Protein AF-A0A2E5BV73-F1 (afdb_monomer_lite)

Sequence (146 aa):
MGLNDNKMGGVTPTIRQSVRISDCGLIFLSGNNKSVELKEATATLDELAPTPVLDFTDDQLLPWEEDILKQFVAEQSVHQAVVIGDMLEPRYVLLSLHLLEAGFHVFCIDTELQQESPERFTNLQRLTQAGVTPLTLQQFHVEVLI

Structure (mmCIF, N/CA/C/O backbone):
data_AF-A0A2E5BV73-F1
#
_entry.id   AF-A0A2E5BV73-F1
#
loop_
_atom_site.group_PDB
_atom_site.id
_atom_site.type_symbol
_atom_site.label_atom_id
_atom_site.label_alt_id
_atom_site.label_comp_id
_atom_site.label_asym_id
_atom_site.label_entity_id
_atom_site.label_seq_id
_atom_site.pdbx_PDB_ins_code
_atom_site.Cartn_x
_atom_site.Cartn_y
_atom_site.Cartn_z
_atom_site.occupancy
_atom_site.B_iso_or_equiv
_atom_site.auth_seq_id
_atom_site.auth_comp_id
_atom_site.auth_asym_id
_atom_site.auth_atom_id
_atom_site.pdbx_PDB_model_num
ATOM 1 N N . MET A 1 1 ? -49.505 -7.146 -31.100 1.00 39.75 1 MET A N 1
ATOM 2 C CA . MET A 1 1 ? -48.440 -6.212 -31.528 1.00 39.75 1 MET A CA 1
ATOM 3 C C . MET A 1 1 ? -47.802 -5.668 -30.265 1.00 39.75 1 MET A C 1
ATOM 5 O O . MET A 1 1 ? -48.538 -5.280 -29.369 1.00 39.75 1 MET A O 1
ATOM 9 N N . GLY A 1 2 ? -46.487 -5.850 -30.142 1.00 36.69 2 GLY A N 1
ATOM 10 C CA . GLY A 1 2 ? -45.756 -5.879 -28.874 1.00 36.69 2 GLY A CA 1
ATOM 11 C C . GLY A 1 2 ? -45.659 -4.542 -28.146 1.00 36.69 2 GLY A C 1
ATOM 12 O O . GLY A 1 2 ? -45.525 -3.488 -28.763 1.00 36.69 2 GLY A O 1
ATOM 13 N N . LEU A 1 3 ? -45.712 -4.635 -26.818 1.00 38.94 3 LEU A N 1
ATOM 14 C CA . LEU A 1 3 ? -45.302 -3.594 -25.887 1.00 38.94 3 LEU A CA 1
ATOM 15 C C . LEU A 1 3 ? -43.769 -3.520 -25.925 1.00 38.94 3 LEU A C 1
ATOM 17 O O . LEU A 1 3 ? -43.096 -4.524 -25.704 1.00 38.94 3 LEU A O 1
ATOM 21 N N . ASN A 1 4 ? -43.226 -2.349 -26.252 1.00 40.03 4 ASN A N 1
ATOM 22 C CA . ASN A 1 4 ? -41.798 -2.080 -26.126 1.00 40.03 4 ASN A CA 1
ATOM 23 C C . ASN A 1 4 ? -41.476 -1.844 -24.649 1.00 40.03 4 ASN A C 1
ATOM 25 O O . ASN A 1 4 ? -41.689 -0.749 -24.127 1.00 40.03 4 ASN A O 1
ATOM 29 N N . ASP A 1 5 ? -40.935 -2.872 -24.001 1.00 44.59 5 ASP A N 1
ATOM 30 C CA . ASP A 1 5 ? -40.240 -2.759 -22.724 1.00 44.59 5 ASP A CA 1
ATOM 31 C C . ASP A 1 5 ? -38.942 -1.977 -22.936 1.00 44.59 5 ASP A C 1
ATOM 33 O O . ASP A 1 5 ? -37.889 -2.520 -23.283 1.00 44.59 5 ASP A O 1
ATOM 37 N N . ASN A 1 6 ? -39.026 -0.663 -22.744 1.00 41.88 6 ASN A N 1
ATOM 38 C CA . ASN A 1 6 ? -37.857 0.193 -22.672 1.00 41.88 6 ASN A CA 1
ATOM 39 C C . ASN A 1 6 ? -37.160 -0.106 -21.336 1.00 41.88 6 ASN A C 1
ATOM 41 O O . ASN A 1 6 ? -37.498 0.461 -20.296 1.00 41.88 6 ASN A O 1
ATOM 45 N N . LYS A 1 7 ? -36.230 -1.069 -21.356 1.00 42.28 7 LYS A N 1
ATOM 46 C CA . LYS A 1 7 ? -35.316 -1.358 -20.249 1.00 42.28 7 LYS A CA 1
ATOM 47 C C . LYS A 1 7 ? -34.562 -0.075 -19.914 1.00 42.28 7 LYS A C 1
ATOM 49 O O . LYS A 1 7 ? -33.593 0.276 -20.582 1.00 42.28 7 LYS A O 1
ATOM 54 N N . MET A 1 8 ? -35.001 0.605 -18.858 1.00 39.97 8 MET A N 1
ATOM 55 C CA . MET A 1 8 ? -34.147 1.530 -18.131 1.00 39.97 8 MET A CA 1
ATOM 56 C C . MET A 1 8 ? -32.946 0.721 -17.654 1.00 39.97 8 MET A C 1
ATOM 58 O O . MET A 1 8 ? -33.066 -0.126 -16.768 1.00 39.97 8 MET A O 1
ATOM 62 N N . GLY A 1 9 ? -31.807 0.928 -18.314 1.00 34.41 9 GLY A N 1
ATOM 63 C CA . GLY A 1 9 ? -30.519 0.487 -17.816 1.00 34.41 9 GLY A CA 1
ATOM 64 C C . GLY A 1 9 ? -30.346 1.101 -16.439 1.00 34.41 9 GLY A C 1
ATOM 65 O O . GLY A 1 9 ? -30.112 2.302 -16.320 1.00 34.41 9 GLY A O 1
ATOM 66 N N . GLY A 1 10 ? -30.542 0.282 -15.408 1.00 33.50 10 GLY A N 1
ATOM 67 C CA . GLY A 1 10 ? -30.171 0.619 -14.051 1.00 33.50 10 GLY A CA 1
ATOM 68 C C . GLY A 1 10 ? -28.674 0.862 -14.051 1.00 33.50 10 GLY A C 1
ATOM 69 O O . GLY A 1 10 ? -27.889 -0.081 -14.027 1.00 33.50 10 GLY A O 1
ATOM 70 N N . VAL A 1 11 ? -28.284 2.130 -14.132 1.00 36.66 11 VAL A N 1
ATOM 71 C CA . VAL A 1 11 ? -26.960 2.555 -13.710 1.00 36.66 11 VAL A CA 1
ATOM 72 C C . VAL A 1 11 ? -26.980 2.353 -12.207 1.00 36.66 11 VAL A C 1
ATOM 74 O O . VAL A 1 11 ? -27.511 3.178 -11.467 1.00 36.66 11 VAL A O 1
ATOM 77 N N . THR A 1 12 ? -26.512 1.191 -11.760 1.00 31.12 12 THR A N 1
ATOM 78 C CA . THR A 1 12 ? -26.228 0.960 -10.351 1.00 31.12 12 THR A CA 1
ATOM 79 C C . THR A 1 12 ? -25.284 2.087 -9.943 1.00 31.12 12 THR A C 1
ATOM 81 O O . THR A 1 12 ? -24.219 2.203 -10.556 1.00 31.12 12 THR A O 1
ATOM 84 N N . PRO A 1 13 ? -25.655 2.970 -9.002 1.00 34.88 13 PRO A N 1
ATOM 85 C CA . PRO A 1 13 ? -24.722 3.974 -8.534 1.00 34.88 13 PRO A CA 1
ATOM 86 C C . PRO A 1 13 ? -23.530 3.213 -7.965 1.00 34.88 13 PRO A C 1
ATOM 88 O O . PRO A 1 13 ? -23.670 2.465 -6.997 1.00 34.88 13 PRO A O 1
ATOM 91 N N . THR A 1 14 ? -22.373 3.334 -8.615 1.00 36.00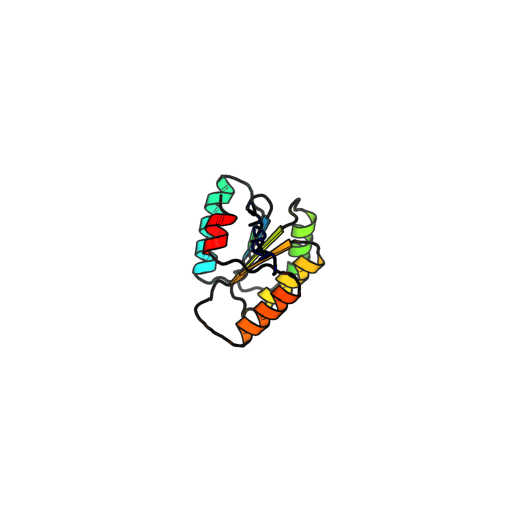 14 THR A N 1
ATOM 92 C CA . THR A 1 14 ? -21.109 2.903 -8.034 1.00 36.00 14 THR A CA 1
ATOM 93 C C . THR A 1 14 ? -20.973 3.716 -6.760 1.00 36.00 14 THR A C 1
ATOM 95 O O . THR A 1 14 ? -20.744 4.924 -6.817 1.00 36.00 14 THR A O 1
ATOM 98 N N . ILE A 1 15 ? -21.241 3.082 -5.621 1.00 37.62 15 ILE A N 1
ATOM 99 C CA . ILE A 1 15 ? -21.037 3.677 -4.308 1.00 37.62 15 ILE A CA 1
ATOM 100 C C . ILE A 1 15 ? -19.539 3.960 -4.247 1.00 37.62 15 ILE A C 1
ATOM 102 O O . ILE A 1 15 ? -18.744 3.051 -4.029 1.00 37.62 15 ILE A O 1
ATOM 106 N N . ARG A 1 16 ? -19.144 5.201 -4.537 1.00 47.00 16 ARG A N 1
ATOM 107 C CA . ARG A 1 16 ? -17.796 5.675 -4.249 1.00 47.00 16 ARG A CA 1
ATOM 108 C C . ARG A 1 16 ? -17.708 5.703 -2.735 1.00 47.00 16 ARG A C 1
ATOM 110 O O . ARG A 1 16 ? -18.330 6.556 -2.104 1.00 47.00 16 ARG A O 1
ATOM 117 N N . GLN A 1 17 ? -17.050 4.708 -2.152 1.00 51.25 17 GLN A N 1
ATOM 118 C CA . GLN A 1 17 ? -16.729 4.750 -0.737 1.00 51.25 17 GLN A CA 1
ATOM 119 C C . GLN A 1 17 ? -15.754 5.910 -0.555 1.00 51.25 17 GLN A C 1
ATOM 121 O O . GLN A 1 17 ? -14.608 5.832 -0.971 1.00 51.25 17 GLN A O 1
ATOM 126 N N . SER A 1 18 ? -16.243 7.021 -0.011 1.00 52.53 18 SER A N 1
ATOM 127 C CA . SER A 1 18 ? -15.389 8.083 0.506 1.00 52.53 18 SER A CA 1
ATOM 128 C C . SER A 1 18 ? -14.630 7.508 1.702 1.00 52.53 18 SER A C 1
ATOM 130 O O . SER A 1 18 ? -15.257 7.184 2.715 1.00 52.53 18 SER A O 1
ATOM 132 N N . VAL A 1 19 ? -13.324 7.319 1.562 1.00 58.62 19 VAL A N 1
ATOM 133 C CA . VAL A 1 19 ? -12.449 6.722 2.576 1.00 58.62 19 VAL A CA 1
ATOM 134 C C . VAL A 1 19 ? -11.842 7.856 3.385 1.00 58.62 19 VAL A C 1
ATOM 136 O O . VAL A 1 19 ? -11.048 8.599 2.848 1.00 58.62 19 VAL A O 1
ATOM 139 N N . ARG A 1 20 ? -12.168 8.037 4.665 1.00 64.81 20 ARG A N 1
ATOM 140 C CA . ARG A 1 20 ? -11.509 9.102 5.443 1.00 64.81 20 ARG A CA 1
ATOM 141 C C . ARG A 1 20 ? -10.094 8.680 5.824 1.00 64.81 20 ARG A C 1
ATOM 143 O O . ARG A 1 20 ? -9.913 7.581 6.347 1.00 64.81 20 ARG A O 1
ATOM 150 N N . ILE A 1 21 ? -9.108 9.561 5.625 1.00 65.12 21 ILE A N 1
ATOM 151 C CA . ILE A 1 21 ? -7.717 9.303 6.035 1.00 65.12 21 ILE A CA 1
ATOM 152 C C . ILE A 1 21 ? -7.595 8.984 7.526 1.00 65.12 21 ILE A C 1
ATOM 154 O O . ILE A 1 21 ? -6.835 8.095 7.889 1.00 65.12 21 ILE A O 1
ATOM 158 N N . SER A 1 22 ? -8.421 9.614 8.368 1.00 64.88 22 SER A N 1
ATOM 159 C CA . SER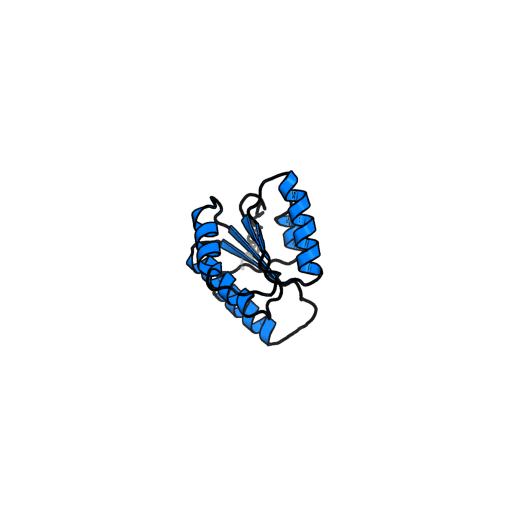 A 1 22 ? -8.458 9.372 9.817 1.00 64.88 22 SER A CA 1
ATOM 160 C C . SER A 1 22 ? -8.806 7.930 10.198 1.00 64.88 22 SER A C 1
ATOM 162 O O . SER A 1 22 ? -8.545 7.513 11.321 1.00 64.88 22 SER A O 1
ATOM 164 N N . ASP A 1 23 ? -9.416 7.178 9.279 1.00 74.12 23 ASP A N 1
ATOM 165 C CA . ASP A 1 23 ? -9.840 5.794 9.492 1.00 74.12 23 ASP A CA 1
ATOM 166 C C . ASP A 1 23 ? -8.852 4.793 8.866 1.00 74.12 23 ASP A C 1
ATOM 168 O O . ASP A 1 23 ? -9.164 3.600 8.773 1.00 74.12 23 ASP A O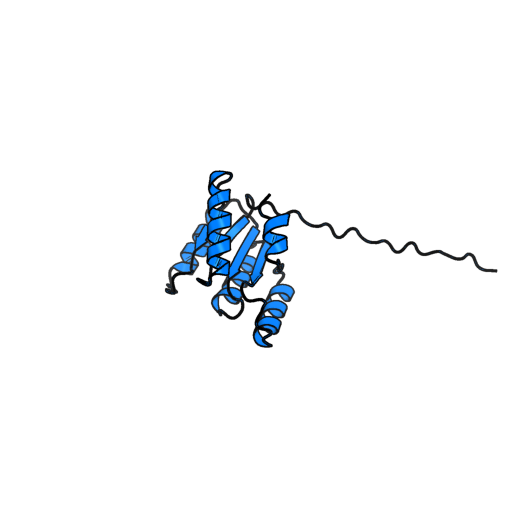 1
ATOM 172 N N . CYS A 1 24 ? -7.689 5.274 8.405 1.00 78.19 24 CYS A N 1
ATOM 173 C CA . CYS A 1 24 ? -6.682 4.504 7.687 1.00 78.19 24 CYS A CA 1
ATOM 174 C C . CYS A 1 24 ? -5.325 4.524 8.395 1.00 78.19 24 CYS A C 1
ATOM 176 O O . CYS A 1 24 ? -4.899 5.542 8.928 1.00 78.19 24 CYS A O 1
ATOM 178 N N . GLY A 1 25 ? -4.601 3.411 8.315 1.00 82.12 25 GLY A N 1
ATOM 179 C CA . GLY A 1 25 ? -3.157 3.388 8.518 1.00 82.12 25 GLY A CA 1
ATOM 180 C C . GLY A 1 25 ? -2.412 3.622 7.208 1.00 82.12 25 GLY A C 1
ATOM 181 O O . GLY A 1 25 ? -2.743 2.996 6.203 1.00 82.12 25 GLY A O 1
ATOM 182 N N . LEU A 1 26 ? -1.414 4.503 7.200 1.00 84.00 26 LEU A N 1
ATOM 183 C CA . LEU A 1 26 ? -0.587 4.766 6.020 1.00 84.00 26 LEU A CA 1
ATOM 184 C C . LEU A 1 26 ? 0.734 4.016 6.122 1.00 84.00 26 LEU A C 1
ATOM 186 O O . LEU A 1 26 ? 1.372 4.030 7.171 1.00 84.00 26 LEU A O 1
ATOM 190 N N . ILE A 1 27 ? 1.150 3.372 5.036 1.00 85.50 27 ILE A N 1
ATOM 191 C CA . ILE A 1 27 ? 2.386 2.594 4.996 1.00 85.50 27 ILE A CA 1
ATOM 192 C C . ILE A 1 27 ? 3.179 2.988 3.757 1.00 85.50 27 ILE A C 1
ATOM 194 O O . ILE A 1 27 ? 2.745 2.739 2.632 1.00 85.50 27 ILE A O 1
ATOM 198 N N . PHE A 1 28 ? 4.348 3.586 3.965 1.00 85.25 28 PHE A N 1
ATOM 199 C CA . PHE A 1 28 ? 5.254 4.019 2.906 1.00 85.25 28 PHE A CA 1
ATOM 200 C C . PHE A 1 28 ? 6.381 3.002 2.734 1.00 85.25 28 PHE A C 1
ATOM 202 O O . PHE A 1 28 ? 7.037 2.637 3.703 1.00 85.25 28 PHE A O 1
ATOM 209 N N . LEU A 1 29 ? 6.591 2.520 1.508 1.00 79.50 29 LEU A N 1
ATOM 210 C CA . LEU A 1 29 ? 7.580 1.474 1.206 1.00 79.50 29 LEU A CA 1
ATOM 211 C C . LEU A 1 29 ? 8.730 1.946 0.318 1.00 79.50 29 LEU A C 1
ATOM 213 O O . LEU A 1 29 ? 9.819 1.389 0.389 1.00 79.50 29 LEU A O 1
ATOM 217 N N . SER A 1 30 ? 8.498 2.962 -0.511 1.00 72.50 30 SER A N 1
ATOM 218 C CA . SER A 1 30 ? 9.481 3.417 -1.495 1.00 72.50 30 SER A CA 1
ATOM 219 C C . SER A 1 30 ? 9.945 4.826 -1.183 1.00 72.50 30 SER A C 1
ATOM 221 O O . SER A 1 30 ? 9.101 5.701 -1.041 1.00 72.50 30 SER A O 1
ATOM 223 N N . GLY A 1 31 ? 11.254 5.076 -1.151 1.00 62.44 31 GLY A N 1
ATOM 224 C CA . GLY A 1 31 ? 11.838 6.417 -0.994 1.00 62.44 31 GLY A CA 1
ATOM 225 C C . GLY A 1 31 ? 11.831 7.277 -2.262 1.00 62.44 31 GLY A C 1
ATOM 226 O O . GLY A 1 31 ? 12.551 8.271 -2.330 1.00 62.44 31 GLY A O 1
ATOM 227 N N . ASN A 1 32 ? 11.076 6.897 -3.298 1.00 69.88 32 ASN A N 1
ATOM 228 C CA . ASN A 1 32 ? 11.013 7.688 -4.524 1.00 69.88 32 ASN A CA 1
ATOM 229 C C . ASN A 1 32 ? 10.338 9.052 -4.293 1.00 69.88 32 ASN A C 1
ATOM 231 O O . ASN A 1 32 ? 9.561 9.239 -3.354 1.00 69.88 32 ASN A O 1
ATOM 235 N N . ASN A 1 33 ? 10.627 10.017 -5.173 1.00 67.94 33 ASN A N 1
ATOM 236 C CA . ASN A 1 33 ? 10.189 11.408 -5.000 1.00 67.94 33 ASN A CA 1
ATOM 237 C C . ASN A 1 33 ? 8.675 11.539 -4.772 1.00 67.94 33 ASN A C 1
ATOM 239 O O . ASN A 1 33 ? 8.249 12.367 -3.979 1.00 67.94 33 ASN A O 1
ATOM 243 N N . LYS A 1 34 ? 7.859 10.701 -5.418 1.00 69.62 34 LYS A N 1
ATOM 244 C CA . LYS A 1 34 ? 6.397 10.750 -5.281 1.00 69.62 34 LYS A CA 1
ATOM 245 C C . LYS A 1 34 ? 5.913 10.209 -3.941 1.00 69.62 34 LYS A C 1
ATOM 247 O O . LYS A 1 34 ? 4.973 10.754 -3.376 1.00 69.62 34 LYS A O 1
ATOM 252 N N . SER A 1 35 ? 6.536 9.157 -3.419 1.00 70.56 35 SER A N 1
ATOM 253 C CA . SER A 1 35 ? 6.254 8.700 -2.058 1.00 70.56 35 SER A CA 1
ATOM 254 C C . SER A 1 35 ? 6.640 9.755 -1.023 1.00 70.56 35 SER A C 1
ATOM 256 O O . SER A 1 35 ? 5.905 9.940 -0.059 1.00 70.56 35 SER A O 1
ATOM 258 N N . VAL A 1 36 ? 7.747 10.478 -1.237 1.00 70.81 36 VAL A N 1
ATOM 259 C CA . VAL A 1 36 ? 8.165 11.595 -0.372 1.00 70.81 36 VAL A CA 1
ATOM 260 C C . VAL A 1 36 ? 7.161 12.749 -0.440 1.00 70.81 36 VAL A C 1
ATOM 262 O O . VAL A 1 36 ? 6.719 13.220 0.603 1.00 70.81 36 VAL A O 1
ATOM 265 N N . GLU A 1 37 ? 6.726 13.147 -1.638 1.00 70.81 37 GLU A N 1
ATOM 266 C CA . GLU A 1 37 ? 5.683 14.170 -1.823 1.00 70.81 37 GLU A CA 1
ATOM 267 C C . GLU A 1 37 ? 4.381 13.797 -1.095 1.00 70.81 37 GLU A C 1
ATOM 269 O O . GLU A 1 37 ? 3.783 14.625 -0.406 1.00 70.81 37 GLU A O 1
ATOM 274 N N . LEU A 1 38 ? 3.949 12.537 -1.200 1.00 71.31 38 LEU A N 1
ATOM 275 C CA . LEU A 1 38 ? 2.770 12.041 -0.487 1.00 71.31 38 LEU A CA 1
ATOM 276 C C . LEU A 1 38 ? 2.978 12.034 1.021 1.00 71.31 38 LEU A C 1
ATOM 278 O O . LEU A 1 38 ? 2.072 12.415 1.756 1.00 71.31 38 LEU A O 1
ATOM 282 N N . LYS A 1 39 ? 4.162 11.630 1.482 1.00 72.25 39 LYS A N 1
ATOM 283 C CA . LYS A 1 39 ? 4.509 11.627 2.900 1.00 72.25 39 LYS A CA 1
ATOM 284 C C . LYS A 1 39 ? 4.423 13.039 3.479 1.00 72.25 39 LYS A C 1
ATOM 286 O O . LYS A 1 39 ? 3.776 13.230 4.507 1.00 72.25 39 LYS A O 1
ATOM 291 N N . GLU A 1 40 ? 4.979 14.039 2.798 1.00 72.50 40 GLU A N 1
ATOM 292 C CA . GLU A 1 40 ? 4.884 15.451 3.197 1.00 72.50 40 GLU A CA 1
ATOM 293 C C . GLU A 1 40 ? 3.434 15.965 3.192 1.00 72.50 40 GLU A C 1
ATOM 295 O O . GLU A 1 40 ? 2.997 16.622 4.145 1.00 72.50 40 GLU A O 1
ATOM 300 N N . ALA A 1 41 ? 2.651 15.618 2.165 1.00 67.88 41 ALA A N 1
ATOM 301 C CA . ALA A 1 41 ? 1.231 15.961 2.101 1.00 67.88 41 ALA A CA 1
ATOM 302 C C . ALA A 1 41 ? 0.436 15.338 3.262 1.00 67.88 41 ALA A C 1
ATOM 304 O O . ALA A 1 41 ? -0.415 16.000 3.856 1.00 67.88 41 ALA A O 1
ATOM 305 N N . THR A 1 42 ? 0.745 14.093 3.633 1.00 69.06 42 THR A N 1
ATOM 306 C CA . THR A 1 42 ? 0.099 13.402 4.758 1.00 69.06 42 THR A CA 1
ATOM 307 C C . 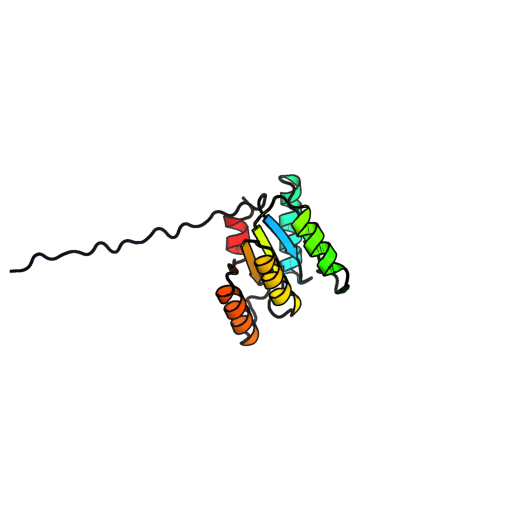THR A 1 42 ? 0.547 13.936 6.115 1.00 69.06 42 THR A C 1
ATOM 309 O O . THR A 1 42 ? -0.292 14.096 6.993 1.00 69.06 42 THR A O 1
ATOM 312 N N . ALA A 1 43 ? 1.818 14.317 6.280 1.00 64.50 43 ALA A N 1
ATOM 313 C CA . ALA A 1 43 ? 2.319 14.938 7.509 1.00 64.50 43 ALA A CA 1
ATOM 314 C C . ALA A 1 43 ? 1.644 16.291 7.787 1.00 64.50 43 ALA A C 1
ATOM 316 O O . ALA A 1 43 ? 1.335 16.614 8.928 1.00 64.50 43 ALA A O 1
ATOM 317 N N . THR A 1 44 ? 1.342 17.054 6.733 1.00 60.91 44 THR A N 1
ATOM 318 C CA . THR A 1 44 ? 0.593 18.318 6.849 1.00 60.91 44 THR A CA 1
ATOM 319 C C . THR A 1 44 ? -0.852 18.092 7.325 1.00 60.91 44 THR A C 1
ATOM 321 O O . THR A 1 44 ? -1.444 18.960 7.961 1.00 60.91 44 THR A O 1
ATOM 324 N N . LEU A 1 45 ? -1.435 16.927 7.030 1.00 57.94 45 LEU A N 1
ATOM 325 C CA . LEU A 1 45 ? -2.787 16.548 7.456 1.00 57.94 45 LEU A CA 1
ATOM 326 C C . LEU A 1 45 ? -2.811 15.876 8.832 1.00 57.94 45 LEU A C 1
ATOM 328 O O . LEU A 1 45 ? -3.816 15.982 9.532 1.00 57.94 45 LEU A O 1
ATOM 332 N N . ASP A 1 46 ? -1.705 15.261 9.250 1.00 59.81 46 ASP A N 1
ATOM 333 C CA . ASP A 1 46 ? -1.520 14.703 10.595 1.00 59.81 46 ASP A CA 1
ATOM 334 C C . ASP A 1 46 ? -1.620 15.787 11.688 1.00 59.81 46 ASP A C 1
ATOM 336 O O . ASP A 1 46 ? -2.157 15.546 12.769 1.00 59.81 46 ASP A O 1
ATOM 340 N N . GLU A 1 47 ? -1.239 17.034 11.370 1.00 57.72 47 GLU A N 1
ATOM 341 C CA . GLU A 1 47 ? -1.477 18.205 12.234 1.00 57.72 47 GLU A CA 1
ATOM 342 C C . GLU A 1 47 ? -2.976 18.482 12.486 1.00 57.72 47 GLU A C 1
ATOM 344 O O . GLU A 1 47 ? -3.330 19.151 13.461 1.00 57.72 47 GLU A O 1
ATOM 349 N N . LEU A 1 48 ? -3.866 17.971 11.625 1.00 53.41 48 LEU A N 1
ATOM 350 C CA . LEU A 1 48 ? -5.319 18.158 11.694 1.00 53.41 48 LEU A CA 1
ATOM 351 C C . LEU A 1 48 ? -6.060 16.914 12.209 1.00 53.41 48 LEU A C 1
ATOM 353 O O . LEU A 1 48 ? -7.100 17.061 12.856 1.00 53.41 48 LEU A O 1
ATOM 357 N N . ALA A 1 49 ? -5.541 15.709 11.956 1.00 55.78 49 ALA A N 1
ATOM 358 C CA . ALA A 1 49 ? -6.067 14.454 12.486 1.00 55.78 49 ALA A CA 1
ATOM 359 C C . ALA A 1 49 ? -4.957 13.387 12.580 1.00 55.78 49 ALA A C 1
ATOM 361 O O . ALA A 1 49 ? -4.396 13.035 11.541 1.00 55.78 49 ALA A O 1
ATOM 362 N N . PRO A 1 50 ? -4.687 12.820 13.776 1.00 64.19 50 PRO A N 1
ATOM 363 C CA . PRO A 1 50 ? -3.615 11.850 13.954 1.00 64.19 50 PRO A CA 1
ATOM 364 C C . PRO A 1 50 ? -3.894 10.599 13.120 1.00 64.19 50 PRO A C 1
ATOM 366 O O . PRO A 1 50 ? -4.836 9.853 13.399 1.00 64.19 50 PRO A O 1
ATOM 369 N N . THR A 1 51 ? -3.080 10.389 12.093 1.00 70.56 51 THR A N 1
ATOM 370 C CA . THR A 1 51 ? -3.154 9.246 11.190 1.00 70.56 51 THR A CA 1
ATOM 371 C C . THR A 1 51 ? -1.935 8.372 11.450 1.00 70.56 51 THR A C 1
ATOM 373 O O . THR A 1 51 ? -0.805 8.845 11.354 1.00 70.56 51 THR A O 1
ATOM 376 N N . PRO A 1 52 ? -2.107 7.091 11.794 1.00 75.56 52 PRO A N 1
ATOM 377 C CA . PRO A 1 52 ? -0.972 6.238 12.098 1.00 75.56 52 PRO A CA 1
ATOM 378 C C . PRO A 1 52 ? -0.170 5.956 10.817 1.00 75.56 52 PRO A C 1
ATOM 380 O O . PRO A 1 52 ? -0.685 5.371 9.862 1.00 75.56 52 PRO A O 1
ATOM 383 N N . VAL A 1 53 ? 1.097 6.384 10.804 1.00 78.81 53 VAL A N 1
ATOM 384 C CA . VAL A 1 53 ? 2.022 6.231 9.671 1.00 78.81 53 VAL A CA 1
ATOM 385 C C . VAL A 1 53 ? 3.135 5.243 10.019 1.00 78.81 53 VAL A C 1
ATOM 387 O O . VAL A 1 53 ? 3.818 5.399 11.030 1.00 78.81 53 VAL A O 1
ATOM 390 N N . LEU A 1 54 ? 3.348 4.256 9.151 1.00 79.44 54 LEU A N 1
ATOM 391 C CA . LEU A 1 54 ? 4.556 3.439 9.104 1.00 79.44 54 LEU A CA 1
ATOM 392 C C . LEU A 1 54 ? 5.381 3.812 7.885 1.00 79.44 54 LEU A C 1
ATOM 394 O O . LEU A 1 54 ? 4.856 3.963 6.781 1.00 79.44 54 LEU A O 1
ATOM 398 N N . ASP A 1 55 ? 6.685 3.909 8.085 1.00 78.88 55 ASP A N 1
ATOM 399 C CA . ASP A 1 55 ? 7.608 4.285 7.035 1.00 78.88 55 ASP A CA 1
ATOM 400 C C . ASP A 1 55 ? 8.789 3.316 6.958 1.00 78.88 55 ASP A C 1
ATOM 402 O O . ASP A 1 55 ? 9.550 3.165 7.913 1.00 78.88 55 ASP A O 1
ATOM 406 N N . PHE A 1 56 ? 8.911 2.673 5.799 1.00 77.12 56 PHE A N 1
ATOM 407 C CA . PHE A 1 56 ? 9.956 1.730 5.420 1.00 77.12 56 PHE A CA 1
ATOM 408 C C . PHE A 1 56 ? 10.771 2.230 4.211 1.00 77.12 56 PHE A C 1
ATOM 410 O O . PHE A 1 56 ? 11.393 1.426 3.511 1.00 77.12 56 PHE A O 1
ATOM 417 N N . THR A 1 57 ? 10.757 3.542 3.925 1.00 72.62 57 THR A N 1
ATOM 418 C CA . THR A 1 57 ? 11.503 4.124 2.796 1.00 72.62 57 THR A CA 1
ATOM 419 C C . THR A 1 57 ? 13.019 4.022 2.944 1.00 72.62 57 THR A C 1
ATOM 421 O O . THR A 1 57 ? 13.724 4.101 1.941 1.00 72.62 57 THR A O 1
ATOM 424 N N . ASP A 1 58 ? 13.528 3.852 4.166 1.00 65.88 58 ASP A N 1
ATOM 425 C CA . ASP A 1 58 ? 14.941 3.565 4.404 1.00 65.88 58 ASP A CA 1
ATOM 426 C C . ASP A 1 58 ? 15.197 2.071 4.120 1.00 65.88 58 ASP A C 1
ATOM 428 O O . ASP A 1 58 ? 14.559 1.208 4.714 1.00 65.88 58 ASP A O 1
ATOM 432 N N . ASP A 1 59 ? 16.123 1.761 3.205 1.00 55.22 59 ASP A N 1
ATOM 433 C CA . ASP A 1 59 ? 16.409 0.445 2.585 1.00 55.22 59 ASP A CA 1
ATOM 434 C C . ASP A 1 59 ? 16.739 -0.749 3.528 1.00 55.22 59 ASP A C 1
ATOM 436 O O . ASP A 1 59 ? 17.247 -1.784 3.085 1.00 55.22 59 ASP A O 1
ATOM 440 N N . GLN A 1 60 ? 16.490 -0.663 4.834 1.00 52.94 60 GLN A N 1
ATOM 441 C CA . GLN A 1 60 ? 16.760 -1.736 5.788 1.00 52.94 60 GLN A CA 1
ATOM 442 C C . GLN A 1 60 ? 15.501 -2.537 6.111 1.00 52.94 60 GLN A C 1
ATOM 444 O O . GLN A 1 60 ? 14.836 -2.287 7.108 1.00 52.94 60 GLN A O 1
ATOM 449 N N . LEU A 1 61 ? 15.260 -3.578 5.307 1.00 49.97 61 LEU A N 1
ATOM 450 C CA . LEU A 1 61 ? 14.439 -4.714 5.724 1.00 49.97 61 LEU A CA 1
ATOM 451 C C . LEU A 1 61 ? 15.033 -5.304 6.995 1.00 49.97 61 LEU A C 1
ATOM 453 O O . LEU A 1 61 ? 16.161 -5.815 6.980 1.00 49.97 61 LEU A O 1
ATOM 457 N N . LEU A 1 62 ? 14.275 -5.281 8.079 1.00 53.94 62 LEU A N 1
ATOM 458 C CA . LEU A 1 62 ? 14.703 -5.904 9.313 1.00 53.94 62 LEU A CA 1
ATOM 459 C C . LEU A 1 62 ? 13.681 -6.948 9.780 1.00 53.94 62 LEU A C 1
ATOM 461 O O . LEU A 1 62 ? 12.479 -6.747 9.654 1.00 53.94 62 LEU A O 1
ATOM 465 N N . PRO A 1 63 ? 14.126 -8.071 10.375 1.00 49.53 63 PRO A N 1
ATOM 466 C CA . PRO A 1 63 ? 13.231 -9.149 10.812 1.00 49.53 63 PRO A CA 1
ATOM 467 C C . PRO A 1 63 ? 12.129 -8.723 11.797 1.00 49.53 63 PRO A C 1
ATOM 469 O O . PRO A 1 63 ? 11.171 -9.460 11.990 1.00 49.53 63 PRO A O 1
ATOM 472 N N . TRP A 1 64 ? 12.275 -7.558 12.434 1.00 54.16 64 TRP A N 1
ATOM 473 C CA . TRP A 1 64 ? 11.313 -6.995 13.379 1.00 54.16 64 TRP A CA 1
ATOM 474 C C . TRP A 1 64 ? 10.174 -6.218 12.703 1.00 54.16 64 TRP A C 1
ATOM 476 O O . TRP A 1 64 ? 9.236 -5.834 13.388 1.00 54.16 64 TRP A O 1
ATOM 486 N N . GLU A 1 65 ? 10.186 -6.024 11.381 1.00 60.94 65 GLU A N 1
ATOM 487 C CA . GLU A 1 65 ? 9.117 -5.313 10.663 1.00 60.94 65 GLU A CA 1
ATOM 488 C C . GLU A 1 65 ? 7.786 -6.079 10.658 1.00 60.94 65 GLU A C 1
ATOM 490 O O . GLU A 1 65 ? 6.731 -5.454 10.640 1.00 60.94 65 GLU A O 1
ATOM 495 N N . GLU A 1 66 ? 7.804 -7.414 10.754 1.00 61.62 66 GLU A N 1
ATOM 496 C CA . GLU A 1 66 ? 6.579 -8.201 10.961 1.00 61.62 66 GLU A CA 1
ATOM 497 C C . GLU A 1 66 ? 5.981 -7.931 12.350 1.00 61.62 66 GLU A C 1
ATOM 499 O O . GLU A 1 66 ? 4.763 -7.836 12.491 1.00 61.62 66 GLU A O 1
ATOM 504 N N . ASP A 1 67 ? 6.827 -7.754 13.368 1.00 64.38 67 ASP A N 1
ATOM 505 C CA . ASP A 1 67 ? 6.390 -7.402 14.719 1.00 64.38 67 ASP A CA 1
ATOM 506 C C . ASP A 1 67 ? 5.930 -5.941 14.795 1.00 64.38 67 ASP A C 1
ATOM 508 O O . ASP A 1 67 ? 4.920 -5.679 15.440 1.00 64.38 67 ASP A O 1
ATOM 512 N N . ILE A 1 68 ? 6.575 -5.010 14.078 1.00 66.50 68 ILE A N 1
ATOM 513 C CA . ILE A 1 68 ? 6.086 -3.628 13.917 1.00 66.50 68 ILE A CA 1
ATOM 514 C C . ILE A 1 68 ? 4.733 -3.626 13.216 1.00 66.50 68 ILE A C 1
ATOM 516 O O . ILE A 1 68 ? 3.825 -2.929 13.654 1.00 66.50 68 ILE A O 1
AT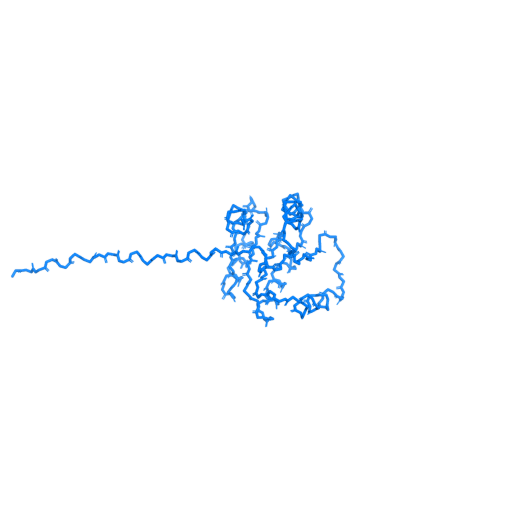OM 520 N N . LEU A 1 69 ? 4.575 -4.396 12.136 1.00 67.44 69 LEU A N 1
ATOM 521 C CA . LEU A 1 69 ? 3.320 -4.468 11.397 1.00 67.44 69 LEU A CA 1
ATOM 522 C C . LEU A 1 69 ? 2.227 -5.071 12.280 1.00 67.44 69 LEU A C 1
ATOM 524 O O . LEU A 1 69 ? 1.132 -4.528 12.339 1.00 67.44 69 LEU A O 1
ATOM 528 N N . LYS A 1 70 ? 2.522 -6.141 13.028 1.00 65.75 70 LYS A N 1
ATOM 529 C CA . LYS A 1 70 ? 1.596 -6.728 14.010 1.00 65.75 70 LYS A CA 1
ATOM 530 C C . LYS A 1 70 ? 1.261 -5.764 15.139 1.00 65.75 70 LYS A C 1
ATOM 532 O O . LYS A 1 70 ? 0.110 -5.717 15.555 1.00 65.75 70 LYS A O 1
ATOM 537 N N . GLN A 1 71 ? 2.239 -5.012 15.633 1.00 65.75 71 GLN A N 1
ATOM 538 C CA . GLN A 1 71 ? 2.044 -4.011 16.673 1.00 65.75 71 GLN A CA 1
ATOM 539 C C . GLN A 1 71 ? 1.180 -2.863 16.153 1.00 65.75 71 GLN A C 1
ATOM 541 O O . GLN A 1 71 ? 0.209 -2.499 16.800 1.00 65.75 71 GLN A O 1
ATOM 546 N N . PHE A 1 72 ? 1.440 -2.386 14.940 1.00 68.75 72 PHE A N 1
ATOM 547 C CA . PHE A 1 72 ? 0.595 -1.426 14.246 1.00 68.75 72 PHE A CA 1
ATOM 548 C C . PHE A 1 72 ? -0.829 -1.964 14.090 1.00 68.75 72 PHE A C 1
ATOM 550 O O . PHE A 1 72 ? -1.779 -1.327 14.525 1.00 68.75 72 PHE A O 1
ATOM 557 N N . VAL A 1 73 ? -0.995 -3.187 13.588 1.00 66.94 73 VAL A N 1
ATOM 558 C CA . VAL A 1 73 ? -2.304 -3.846 13.499 1.00 66.94 73 VAL A CA 1
ATOM 559 C C . VAL A 1 73 ? -3.006 -3.944 14.861 1.00 66.94 73 VAL A C 1
ATOM 561 O O . VAL A 1 73 ? -4.214 -3.744 14.938 1.00 66.94 73 VAL A O 1
ATOM 564 N N . ALA A 1 74 ? -2.274 -4.258 15.929 1.00 66.69 74 ALA A N 1
ATOM 565 C CA . ALA A 1 74 ? -2.834 -4.468 17.262 1.00 66.69 74 ALA A CA 1
ATOM 566 C C . ALA A 1 74 ? -3.157 -3.164 18.009 1.00 66.69 74 ALA A C 1
ATOM 568 O O . ALA A 1 74 ? -4.059 -3.145 18.845 1.00 66.69 74 ALA A O 1
ATOM 569 N N . GLU A 1 75 ? -2.408 -2.095 17.743 1.00 67.94 75 GLU A N 1
ATOM 570 C CA . GLU A 1 75 ? -2.541 -0.803 18.419 1.00 67.94 75 GLU A CA 1
ATOM 571 C C . GLU A 1 75 ? -3.528 0.127 17.715 1.00 67.94 75 GLU A C 1
ATOM 573 O O . GLU A 1 75 ? -4.093 1.015 18.358 1.00 67.94 75 GLU A O 1
ATOM 578 N N . GLN A 1 76 ? -3.775 -0.073 16.417 1.00 65.56 76 GLN A N 1
ATOM 579 C CA . GLN A 1 76 ? -4.675 0.796 15.678 1.00 65.56 76 GLN A CA 1
ATOM 580 C C . GLN A 1 76 ? -6.143 0.371 15.806 1.00 65.56 76 GLN A C 1
ATOM 582 O O . GLN A 1 76 ? -6.519 -0.779 15.605 1.00 65.56 76 GLN A O 1
ATOM 587 N N . SER A 1 77 ? -7.014 1.353 16.056 1.00 67.19 77 SER A N 1
ATOM 588 C CA . SER A 1 77 ? -8.477 1.194 15.951 1.00 67.19 77 SER A CA 1
ATOM 589 C C . SER A 1 77 ? -8.979 1.264 14.499 1.00 67.19 77 SER A C 1
ATOM 591 O O . SER A 1 77 ? -10.183 1.354 14.264 1.00 67.19 77 SER A O 1
ATOM 593 N N . VAL A 1 78 ? -8.061 1.281 13.528 1.00 72.88 78 VAL A N 1
ATOM 594 C CA . VAL A 1 78 ? -8.363 1.414 12.102 1.00 72.88 78 VAL A CA 1
ATOM 595 C C . VAL A 1 78 ? -8.515 0.042 11.455 1.00 72.88 78 VAL A C 1
ATOM 597 O O . VAL A 1 78 ? -7.805 -0.904 11.780 1.00 72.88 78 VAL A O 1
ATOM 600 N N . HIS A 1 79 ? -9.443 -0.058 10.508 1.00 79.88 79 HIS A N 1
ATOM 601 C CA . HIS A 1 79 ? -9.701 -1.287 9.747 1.00 79.88 79 HIS A CA 1
ATOM 602 C C . HIS A 1 79 ? -9.273 -1.165 8.283 1.00 79.88 79 HIS A C 1
ATOM 604 O O . HIS A 1 79 ? -9.533 -2.061 7.481 1.00 79.88 79 HIS A O 1
ATOM 610 N N . GLN A 1 80 ? -8.653 -0.043 7.920 1.00 84.38 80 GLN A N 1
ATOM 611 C CA . GLN A 1 80 ? -8.232 0.270 6.562 1.00 84.38 80 GLN A CA 1
ATOM 612 C C . GLN A 1 80 ? -6.734 0.565 6.552 1.00 84.38 80 GLN A C 1
ATOM 614 O O . GLN A 1 80 ? -6.213 1.168 7.490 1.00 84.38 80 GLN A O 1
ATOM 619 N N . ALA A 1 81 ? -6.040 0.131 5.506 1.00 85.81 81 ALA A N 1
ATOM 620 C CA . ALA A 1 81 ? -4.621 0.405 5.318 1.00 85.81 81 ALA A CA 1
ATOM 621 C C . ALA A 1 81 ? -4.371 0.902 3.896 1.00 85.81 81 ALA A C 1
ATOM 623 O O . ALA A 1 81 ? -4.924 0.347 2.950 1.00 85.81 81 ALA A O 1
ATOM 624 N N . VAL A 1 82 ? -3.533 1.924 3.738 1.00 87.38 82 VAL A N 1
ATOM 625 C CA . VAL A 1 82 ? -3.095 2.437 2.438 1.00 87.38 82 VAL A CA 1
ATOM 626 C C . VAL A 1 82 ? -1.607 2.160 2.289 1.00 87.38 82 VAL A C 1
ATOM 628 O O . VAL A 1 82 ? -0.787 2.723 3.011 1.00 87.38 82 VAL A O 1
ATOM 631 N N . VAL A 1 83 ? -1.261 1.292 1.341 1.00 88.12 83 VAL A N 1
ATOM 632 C CA . VAL A 1 83 ? 0.123 0.943 1.011 1.00 88.12 83 VAL A CA 1
ATOM 633 C C . VAL A 1 83 ? 0.591 1.801 -0.161 1.00 88.12 83 VAL A C 1
ATOM 635 O O . VAL A 1 83 ? -0.024 1.798 -1.229 1.00 88.12 83 VAL A O 1
ATOM 638 N N . ILE A 1 84 ? 1.679 2.540 0.036 1.00 87.44 84 ILE A N 1
ATOM 639 C CA . ILE A 1 84 ? 2.205 3.540 -0.895 1.00 87.44 84 ILE A CA 1
ATOM 640 C C . ILE A 1 84 ? 3.646 3.178 -1.249 1.00 87.44 84 ILE A C 1
ATOM 642 O O . ILE A 1 84 ? 4.504 3.051 -0.376 1.00 87.44 84 ILE A O 1
ATOM 646 N N . GLY A 1 85 ? 3.937 3.023 -2.538 1.00 87.50 85 GLY A N 1
ATOM 647 C CA . GLY A 1 85 ? 5.282 2.685 -2.995 1.00 87.50 85 GLY A CA 1
ATOM 648 C C . GLY A 1 85 ? 5.322 2.181 -4.430 1.00 87.50 85 GLY A C 1
ATOM 649 O O . GLY A 1 85 ? 4.326 2.248 -5.148 1.00 87.50 85 GLY A O 1
ATOM 650 N N . ASP A 1 86 ? 6.484 1.677 -4.837 1.00 86.25 86 ASP A N 1
ATOM 651 C CA . ASP A 1 86 ? 6.672 1.072 -6.150 1.00 86.25 86 ASP A CA 1
ATOM 652 C C . ASP A 1 86 ? 6.195 -0.389 -6.129 1.00 86.25 86 ASP A C 1
ATOM 654 O O . ASP A 1 86 ? 6.706 -1.222 -5.381 1.00 86.25 86 ASP A O 1
ATOM 658 N N . MET A 1 87 ? 5.228 -0.719 -6.986 1.00 85.19 87 MET A N 1
ATOM 659 C CA . MET A 1 87 ? 4.674 -2.071 -7.102 1.00 85.19 87 MET A CA 1
ATOM 660 C C . MET A 1 87 ? 5.674 -3.137 -7.591 1.00 85.19 87 MET A C 1
ATOM 662 O O . MET A 1 87 ? 5.405 -4.339 -7.479 1.00 85.19 87 MET A O 1
ATOM 666 N N . LEU A 1 88 ? 6.815 -2.729 -8.150 1.00 84.44 88 LEU A N 1
ATOM 667 C CA . LEU A 1 88 ? 7.910 -3.645 -8.479 1.00 84.44 88 LEU A CA 1
ATOM 668 C C . LEU A 1 88 ? 8.743 -4.036 -7.257 1.00 84.44 88 LEU A C 1
ATOM 670 O O . LEU A 1 88 ? 9.478 -5.020 -7.317 1.00 84.44 88 LEU A O 1
ATOM 674 N N . GLU A 1 89 ? 8.619 -3.324 -6.135 1.00 81.62 89 GLU A N 1
ATOM 675 C CA . GLU A 1 89 ? 9.265 -3.748 -4.902 1.00 81.62 89 GLU A CA 1
ATOM 676 C C . GLU A 1 89 ? 8.598 -5.028 -4.379 1.00 81.62 89 GLU A C 1
ATOM 678 O O . GLU A 1 89 ? 7.390 -5.038 -4.119 1.00 81.62 89 GLU A O 1
ATOM 683 N N . PRO A 1 90 ? 9.358 -6.112 -4.128 1.00 76.81 90 PRO A N 1
ATOM 684 C CA . PRO A 1 90 ? 8.792 -7.360 -3.610 1.00 76.81 90 PRO A CA 1
ATOM 685 C C . PRO A 1 90 ? 7.990 -7.167 -2.314 1.00 76.81 90 PRO A C 1
ATOM 687 O O . PRO A 1 90 ? 6.998 -7.857 -2.069 1.00 76.81 90 PRO A O 1
ATOM 690 N N . ARG A 1 91 ? 8.404 -6.187 -1.501 1.00 80.12 91 ARG A N 1
ATOM 691 C CA . ARG A 1 91 ? 7.766 -5.807 -0.236 1.00 80.12 91 ARG A CA 1
ATOM 692 C C . ARG A 1 91 ? 6.345 -5.288 -0.431 1.00 80.12 91 ARG A C 1
ATOM 694 O O . ARG A 1 91 ? 5.488 -5.575 0.395 1.00 80.12 91 ARG A O 1
ATOM 701 N N . TYR A 1 92 ? 6.082 -4.587 -1.534 1.00 86.00 92 TYR A N 1
ATOM 702 C CA . TYR A 1 92 ? 4.786 -3.977 -1.819 1.00 86.00 92 TYR A CA 1
ATOM 703 C C . TYR A 1 92 ? 3.672 -5.015 -1.885 1.00 86.00 92 TYR A C 1
ATOM 705 O O . TYR A 1 92 ? 2.640 -4.896 -1.221 1.00 86.00 92 TYR A O 1
ATOM 713 N N . VAL A 1 93 ? 3.908 -6.078 -2.654 1.00 86.69 93 VAL A N 1
ATOM 714 C CA . VAL A 1 93 ? 2.926 -7.147 -2.833 1.00 86.69 93 VAL A CA 1
ATOM 715 C C . VAL A 1 93 ? 2.765 -7.952 -1.546 1.00 86.69 93 VAL A C 1
ATOM 717 O O . VAL A 1 93 ? 1.640 -8.211 -1.130 1.00 86.69 93 VAL A O 1
ATOM 720 N N . LEU A 1 94 ? 3.873 -8.332 -0.901 1.00 84.69 94 LEU A N 1
ATOM 721 C CA . LEU A 1 94 ? 3.842 -9.157 0.312 1.00 84.69 94 LEU A CA 1
ATOM 722 C C . LEU A 1 94 ? 3.122 -8.458 1.468 1.00 84.69 94 LEU A C 1
ATOM 724 O O . LEU A 1 94 ? 2.242 -9.048 2.088 1.00 84.69 94 LEU A O 1
ATOM 728 N N . LEU A 1 95 ? 3.446 -7.191 1.722 1.00 84.75 95 LEU A N 1
ATOM 729 C CA . LEU A 1 95 ? 2.867 -6.432 2.824 1.00 84.75 95 LEU A CA 1
ATOM 730 C C . LEU A 1 95 ? 1.373 -6.159 2.606 1.00 84.75 95 LEU A C 1
ATOM 732 O O . LEU A 1 95 ? 0.577 -6.318 3.528 1.00 84.75 95 LEU A O 1
ATOM 736 N N . SER A 1 96 ? 0.973 -5.851 1.369 1.00 88.81 96 SER A N 1
ATOM 737 C CA . SER A 1 96 ? -0.444 -5.684 1.019 1.00 88.81 96 SER A CA 1
ATOM 738 C C . SER A 1 96 ? -1.260 -6.956 1.278 1.00 88.81 96 SER A C 1
ATOM 740 O O . SER A 1 96 ? -2.378 -6.884 1.786 1.00 88.81 96 SER A O 1
ATOM 742 N N . LEU A 1 97 ? -0.703 -8.130 0.964 1.00 87.56 97 LEU A N 1
ATOM 743 C CA . LEU A 1 97 ? -1.358 -9.414 1.226 1.00 87.56 97 LEU A CA 1
ATOM 744 C C . LEU A 1 97 ? -1.418 -9.734 2.725 1.00 87.56 97 LEU A C 1
ATOM 746 O O . LEU A 1 97 ? -2.461 -10.169 3.204 1.00 87.56 97 LEU A O 1
ATOM 750 N N . HIS A 1 98 ? -0.351 -9.468 3.480 1.00 84.88 98 HIS A N 1
ATOM 751 C CA . HIS A 1 98 ? -0.355 -9.685 4.930 1.00 84.88 98 HIS A CA 1
ATOM 752 C C . HIS A 1 98 ? -1.372 -8.806 5.663 1.00 84.88 98 HIS A C 1
ATOM 754 O O . HIS A 1 98 ? -2.022 -9.270 6.596 1.00 84.88 98 HIS A O 1
ATOM 760 N N . LEU A 1 99 ? -1.565 -7.561 5.226 1.00 84.38 99 LEU A N 1
ATOM 761 C CA . LEU A 1 99 ? -2.599 -6.687 5.784 1.00 84.38 99 LEU A CA 1
ATOM 762 C C . LEU A 1 99 ? -4.011 -7.209 5.498 1.00 84.38 99 LEU A C 1
ATOM 764 O O . LEU A 1 99 ? -4.861 -7.180 6.389 1.00 84.38 99 LEU A O 1
ATOM 768 N N . LEU A 1 100 ? -4.255 -7.739 4.294 1.00 86.38 100 LEU A N 1
ATOM 769 C CA . LEU A 1 100 ? -5.522 -8.407 3.980 1.00 86.38 100 LEU A CA 1
ATOM 770 C C . LEU A 1 100 ? -5.755 -9.621 4.890 1.00 86.38 100 LEU A C 1
ATOM 772 O O . LEU A 1 100 ? -6.844 -9.774 5.439 1.00 86.38 100 LEU A O 1
ATOM 776 N N . GLU A 1 101 ? -4.740 -10.468 5.082 1.00 85.38 101 GLU A N 1
ATOM 777 C CA . GLU A 1 101 ? -4.814 -11.632 5.979 1.00 85.38 101 GLU A CA 1
ATOM 778 C C . GLU A 1 101 ? -5.055 -11.227 7.440 1.00 85.38 101 GLU A C 1
ATOM 780 O O . GLU A 1 101 ? -5.762 -11.924 8.169 1.00 85.38 101 GLU A O 1
ATOM 785 N N . ALA A 1 102 ? -4.525 -10.073 7.853 1.00 79.88 102 ALA A N 1
ATOM 786 C CA . ALA A 1 102 ? -4.760 -9.472 9.163 1.00 79.88 102 ALA A CA 1
ATOM 787 C C . ALA A 1 102 ? -6.158 -8.832 9.312 1.00 79.88 102 ALA A C 1
ATOM 789 O O . ALA A 1 102 ? -6.505 -8.375 10.401 1.00 79.88 102 ALA A O 1
ATOM 790 N N . GLY A 1 103 ? -6.977 -8.822 8.254 1.00 82.94 103 GLY A N 1
ATOM 791 C CA . GLY A 1 103 ? -8.364 -8.354 8.283 1.00 82.94 103 GLY A CA 1
ATOM 792 C C . GLY A 1 103 ? -8.567 -6.890 7.891 1.00 82.94 103 GLY A C 1
ATOM 793 O O . GLY A 1 103 ? -9.668 -6.369 8.078 1.00 82.94 103 GLY A O 1
ATOM 794 N N . PHE A 1 104 ? -7.549 -6.222 7.343 1.00 84.88 104 PHE A N 1
ATOM 795 C CA . PHE A 1 104 ? -7.689 -4.856 6.840 1.00 84.88 104 PHE A CA 1
ATOM 796 C C . PHE A 1 104 ? -8.402 -4.830 5.492 1.00 84.88 104 PHE A C 1
ATOM 798 O O . PHE A 1 104 ? -8.215 -5.701 4.643 1.00 84.88 104 PHE A O 1
ATOM 805 N N . HIS A 1 105 ? -9.147 -3.756 5.247 1.00 87.44 105 HIS A N 1
ATOM 806 C CA . HIS A 1 105 ? -9.437 -3.326 3.889 1.00 87.44 105 HIS A CA 1
ATOM 807 C C . HIS A 1 105 ? -8.211 -2.586 3.342 1.00 87.44 105 HIS A C 1
ATOM 809 O O . HIS A 1 105 ? -7.846 -1.521 3.844 1.00 87.44 105 HIS A O 1
ATOM 815 N N . VAL A 1 106 ? -7.554 -3.160 2.338 1.00 88.88 106 VAL A N 1
ATOM 816 C CA . VAL A 1 106 ? -6.278 -2.639 1.838 1.00 88.88 106 VAL A CA 1
ATOM 817 C C . VAL A 1 106 ? -6.490 -1.838 0.565 1.00 88.88 106 VAL A C 1
ATOM 819 O O . VAL A 1 106 ? -7.030 -2.343 -0.419 1.00 88.88 106 VAL A O 1
ATOM 822 N N . PHE A 1 107 ? -5.999 -0.607 0.580 1.00 89.38 107 PHE A N 1
ATOM 823 C CA . PHE A 1 107 ? -5.822 0.236 -0.587 1.00 89.38 107 PHE A CA 1
ATOM 824 C C . PHE A 1 107 ? -4.353 0.259 -0.995 1.00 89.38 107 PHE A C 1
ATOM 826 O O . PHE A 1 107 ? -3.469 0.258 -0.139 1.00 89.38 107 PHE A O 1
ATOM 833 N N . CYS A 1 108 ? -4.076 0.312 -2.294 1.00 89.25 108 CYS A N 1
ATOM 834 C CA . CYS A 1 108 ? -2.702 0.356 -2.787 1.00 89.25 108 CYS A CA 1
ATOM 835 C C . CYS A 1 108 ? -2.509 1.478 -3.813 1.00 89.25 108 CYS A C 1
ATOM 837 O O . CYS A 1 108 ? -3.298 1.621 -4.748 1.00 89.25 108 CYS A O 1
ATOM 839 N N . ILE A 1 109 ? -1.456 2.273 -3.638 1.00 87.88 109 ILE A N 1
ATOM 840 C CA . ILE A 1 109 ? -1.056 3.358 -4.537 1.00 87.88 109 ILE A CA 1
ATOM 841 C C . ILE A 1 109 ? 0.300 3.001 -5.129 1.00 87.88 109 ILE A C 1
ATOM 843 O O . ILE A 1 109 ? 1.280 2.876 -4.393 1.00 87.88 109 ILE A O 1
ATOM 847 N N . ASP A 1 110 ? 0.344 2.801 -6.445 1.00 86.75 110 ASP A N 1
ATOM 848 C CA . ASP A 1 110 ? 1.604 2.648 -7.172 1.00 86.75 110 ASP A CA 1
ATOM 849 C C . ASP A 1 110 ? 2.139 4.036 -7.520 1.00 86.75 110 ASP A C 1
ATOM 851 O O . ASP A 1 110 ? 1.483 4.814 -8.222 1.00 86.75 110 ASP A O 1
ATOM 855 N N . THR A 1 111 ? 3.322 4.367 -7.016 1.00 78.88 111 THR A N 1
ATOM 856 C CA . THR A 1 111 ? 3.933 5.670 -7.269 1.00 78.88 111 THR A CA 1
ATOM 857 C C . THR A 1 111 ? 4.605 5.738 -8.643 1.00 78.88 111 THR A C 1
ATOM 859 O O . THR A 1 111 ? 4.751 6.829 -9.194 1.00 78.88 111 THR A O 1
ATOM 862 N N . GLU A 1 112 ? 4.893 4.615 -9.307 1.00 74.12 112 GLU A N 1
ATOM 863 C CA . GLU A 1 112 ? 5.604 4.596 -10.597 1.00 74.12 112 GLU A CA 1
ATOM 864 C C . GLU A 1 112 ? 4.754 4.145 -11.797 1.00 74.12 112 GLU A C 1
ATOM 866 O O . GLU A 1 112 ? 5.134 3.299 -12.604 1.00 74.12 112 GLU A O 1
ATOM 871 N N . LEU A 1 113 ? 3.620 4.830 -11.993 1.00 64.88 113 LEU A N 1
ATOM 872 C CA . LEU A 1 113 ? 2.672 4.604 -13.099 1.00 64.88 113 LEU A CA 1
ATOM 873 C C . LEU A 1 113 ? 3.245 4.798 -14.520 1.00 64.88 113 LEU A C 1
ATOM 875 O O . LEU A 1 113 ? 2.588 4.438 -15.493 1.00 64.88 113 LEU A O 1
ATOM 879 N N . GLN A 1 114 ? 4.423 5.414 -14.675 1.00 60.09 114 GLN A N 1
ATOM 88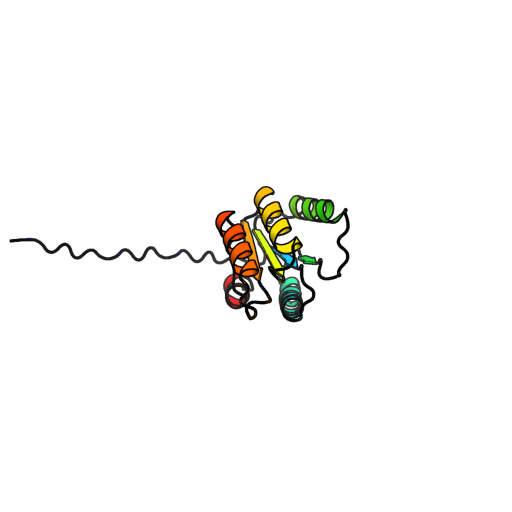0 C CA . GLN A 1 114 ? 4.973 5.773 -15.993 1.00 60.09 114 GLN A CA 1
ATOM 881 C C . GLN A 1 114 ? 5.782 4.652 -16.657 1.00 60.09 114 GLN A C 1
ATOM 883 O O . GLN A 1 114 ? 6.120 4.761 -17.834 1.00 60.09 114 GLN A O 1
ATOM 888 N N . GLN A 1 115 ? 6.090 3.575 -15.932 1.00 62.16 115 GLN A N 1
ATOM 889 C CA . GLN A 1 115 ? 6.799 2.426 -16.484 1.00 62.16 115 GLN A CA 1
ATOM 890 C C . GLN A 1 115 ? 5.826 1.271 -16.691 1.00 62.16 115 GLN A C 1
ATOM 892 O O . GLN A 1 115 ? 5.664 0.430 -15.810 1.00 62.16 115 GLN A O 1
ATOM 897 N N . GLU A 1 116 ? 5.182 1.210 -17.857 1.00 65.88 116 GLU A N 1
ATOM 898 C CA . GLU A 1 116 ? 4.402 0.031 -18.236 1.00 65.88 116 GLU A CA 1
ATOM 899 C C . GLU A 1 116 ? 5.326 -1.194 -18.270 1.00 65.88 116 GLU A C 1
ATOM 901 O O . GLU A 1 116 ? 6.176 -1.338 -19.150 1.00 65.88 116 GLU A O 1
ATOM 906 N N . SER A 1 117 ? 5.174 -2.073 -17.279 1.00 81.31 117 SER A N 1
ATOM 907 C CA . SER A 1 117 ? 5.917 -3.323 -17.185 1.00 81.31 117 SER A CA 1
ATOM 908 C C . SER A 1 117 ? 4.937 -4.496 -17.040 1.00 81.31 117 SER A C 1
ATOM 910 O O . SER A 1 117 ? 3.952 -4.392 -16.298 1.00 81.31 117 SER A O 1
ATOM 912 N N . PRO A 1 118 ? 5.184 -5.634 -17.717 1.00 84.38 118 PRO A N 1
ATOM 913 C CA . PRO A 1 118 ? 4.368 -6.838 -17.545 1.00 84.38 118 PRO A CA 1
ATOM 914 C C . PRO A 1 118 ? 4.301 -7.316 -16.087 1.00 84.38 118 PRO A C 1
ATOM 916 O O . PRO A 1 118 ? 3.305 -7.898 -15.657 1.00 84.38 118 PRO A O 1
ATOM 919 N N . GLU A 1 119 ? 5.356 -7.054 -15.318 1.00 86.19 119 GLU A N 1
ATOM 920 C CA . GLU A 1 119 ? 5.448 -7.406 -13.906 1.00 86.19 119 GLU A CA 1
ATOM 921 C C . GLU A 1 119 ? 4.531 -6.533 -13.041 1.00 86.19 119 GLU A C 1
ATOM 923 O O . GLU A 1 119 ? 3.787 -7.078 -12.228 1.00 86.19 119 GLU A O 1
ATOM 928 N N . ARG A 1 120 ? 4.463 -5.214 -13.291 1.00 86.19 120 ARG A N 1
ATOM 929 C CA . ARG A 1 120 ? 3.488 -4.328 -12.627 1.00 86.19 120 ARG A CA 1
ATOM 930 C C . ARG A 1 120 ? 2.062 -4.792 -12.876 1.00 86.19 120 ARG A C 1
ATOM 932 O O . ARG A 1 120 ? 1.282 -4.911 -11.939 1.00 86.19 120 ARG A O 1
ATOM 939 N N . PHE A 1 121 ? 1.730 -5.106 -14.130 1.00 86.31 121 PHE A N 1
ATOM 940 C CA . PHE A 1 121 ? 0.400 -5.607 -14.475 1.00 86.31 121 PHE A CA 1
ATOM 941 C C . PHE A 1 121 ? 0.077 -6.910 -13.732 1.00 86.31 121 PHE A C 1
ATOM 943 O O . PHE A 1 121 ? -1.008 -7.059 -13.173 1.00 86.31 121 PHE A O 1
ATOM 950 N N . THR A 1 122 ? 1.039 -7.834 -13.677 1.00 88.94 122 THR A N 1
ATOM 951 C CA . THR A 1 122 ? 0.887 -9.112 -12.970 1.00 88.94 122 THR A CA 1
ATOM 952 C C . THR A 1 122 ? 0.685 -8.903 -11.467 1.00 88.94 122 THR A C 1
ATOM 954 O O . THR A 1 122 ? -0.207 -9.514 -10.877 1.00 88.94 122 THR A O 1
ATOM 957 N N . ASN A 1 123 ? 1.462 -8.011 -10.848 1.00 88.75 123 ASN A N 1
ATOM 958 C CA . ASN A 1 123 ? 1.348 -7.685 -9.428 1.00 88.75 123 ASN A CA 1
ATOM 959 C C . ASN A 1 123 ? 0.016 -6.993 -9.114 1.00 88.75 123 ASN A C 1
ATOM 961 O O . ASN A 1 123 ? -0.676 -7.406 -8.183 1.00 88.75 123 ASN A O 1
ATOM 965 N N . LEU A 1 124 ? -0.407 -6.025 -9.931 1.00 88.31 124 LEU A N 1
ATOM 966 C CA . LEU A 1 124 ? -1.704 -5.361 -9.794 1.00 88.31 124 LEU A CA 1
ATOM 967 C C . LEU A 1 124 ? -2.856 -6.362 -9.914 1.00 88.31 124 LEU A C 1
ATOM 969 O O . LEU A 1 124 ? -3.784 -6.356 -9.103 1.00 88.31 124 LEU A O 1
ATOM 973 N N . GLN A 1 125 ? -2.794 -7.255 -10.904 1.00 89.88 125 GLN A N 1
ATOM 974 C CA . GLN A 1 125 ? -3.803 -8.291 -11.084 1.00 89.88 125 GLN A CA 1
ATOM 975 C C . GLN A 1 125 ? -3.843 -9.239 -9.878 1.00 89.88 125 GLN A C 1
ATOM 977 O O . GLN A 1 125 ? -4.921 -9.582 -9.399 1.00 89.88 125 GLN A O 1
ATOM 982 N N . ARG A 1 126 ? -2.684 -9.636 -9.344 1.00 90.12 126 ARG A N 1
ATOM 983 C CA . ARG A 1 126 ? -2.604 -10.489 -8.152 1.00 90.12 126 ARG A CA 1
ATOM 984 C C . ARG A 1 126 ? -3.224 -9.818 -6.925 1.00 90.12 126 ARG A C 1
ATOM 986 O O . ARG A 1 126 ? -3.986 -10.460 -6.209 1.00 90.12 126 ARG A O 1
ATOM 993 N N . LEU A 1 127 ? -2.917 -8.543 -6.697 1.00 90.81 127 LEU A N 1
ATOM 994 C CA . LEU A 1 127 ? -3.433 -7.774 -5.563 1.00 90.81 127 LEU A CA 1
ATOM 995 C C . LEU A 1 127 ? -4.945 -7.552 -5.669 1.00 90.81 127 LEU A C 1
ATOM 997 O O . LEU A 1 127 ? -5.678 -7.825 -4.721 1.00 90.81 127 LEU A O 1
ATOM 1001 N N . THR A 1 128 ? -5.432 -7.149 -6.842 1.00 90.69 128 THR A N 1
ATOM 1002 C CA . THR A 1 128 ? -6.872 -6.960 -7.084 1.00 90.69 128 THR A CA 1
ATOM 1003 C C . THR A 1 128 ? -7.663 -8.258 -6.944 1.00 90.69 128 THR A C 1
ATOM 1005 O O . THR A 1 128 ? -8.735 -8.260 -6.345 1.00 90.69 128 THR A O 1
ATOM 1008 N N . GLN A 1 129 ? -7.128 -9.386 -7.424 1.00 92.56 129 GLN A N 1
ATOM 1009 C CA . GLN A 1 129 ? -7.746 -10.702 -7.231 1.00 92.56 129 GLN A CA 1
ATOM 1010 C C . GLN A 1 129 ? -7.769 -11.142 -5.761 1.00 92.56 129 GLN A C 1
ATOM 1012 O O . GLN A 1 129 ? -8.691 -11.851 -5.363 1.00 92.56 129 GLN A O 1
ATOM 1017 N N . ALA A 1 130 ? -6.785 -10.722 -4.961 1.00 91.06 130 ALA A N 1
ATOM 1018 C CA . ALA A 1 130 ? -6.754 -10.971 -3.522 1.00 91.06 130 ALA A CA 1
ATOM 1019 C C . ALA A 1 130 ? -7.724 -10.074 -2.727 1.00 91.06 130 ALA A C 1
ATOM 1021 O O . ALA A 1 130 ? -7.986 -10.358 -1.562 1.00 91.06 130 ALA A O 1
ATOM 1022 N N . GLY A 1 131 ? -8.282 -9.029 -3.349 1.00 89.56 131 GLY A N 1
ATOM 1023 C CA . GLY A 1 131 ? -9.221 -8.096 -2.719 1.00 89.56 131 GLY A CA 1
ATOM 1024 C C . GLY A 1 131 ? -8.619 -6.748 -2.319 1.00 89.56 131 GLY A C 1
ATOM 1025 O O . GLY A 1 131 ? -9.287 -5.984 -1.629 1.00 89.56 131 GLY A O 1
ATOM 1026 N N . VAL A 1 132 ? -7.392 -6.435 -2.750 1.00 90.31 132 VAL A N 1
ATOM 1027 C CA . VAL A 1 132 ? -6.808 -5.093 -2.597 1.00 90.31 132 VAL A CA 1
ATOM 1028 C C . VAL A 1 132 ? -7.465 -4.122 -3.577 1.00 90.31 132 VAL A C 1
ATOM 1030 O O . VAL A 1 132 ? -7.630 -4.435 -4.760 1.00 90.31 132 VAL A O 1
ATOM 1033 N N . THR A 1 133 ? -7.779 -2.918 -3.106 1.00 90.38 133 THR A N 1
ATOM 1034 C CA . THR A 1 133 ? -8.370 -1.846 -3.912 1.00 90.38 133 THR A CA 1
ATOM 1035 C C . THR A 1 133 ? -7.285 -0.881 -4.411 1.00 90.38 133 THR A C 1
ATOM 1037 O O . THR A 1 133 ? -6.740 -0.108 -3.623 1.00 90.38 133 THR A O 1
ATOM 1040 N N . PRO A 1 134 ? -6.951 -0.861 -5.712 1.00 87.69 134 PRO A N 1
ATOM 1041 C CA . PRO A 1 134 ? -5.994 0.101 -6.235 1.00 87.69 134 PRO A CA 1
ATOM 1042 C C . PRO A 1 134 ? -6.589 1.509 -6.250 1.00 87.69 134 PRO A C 1
ATOM 1044 O O . PRO A 1 134 ? -7.712 1.719 -6.712 1.00 87.69 134 PRO A O 1
ATOM 1047 N N . LEU A 1 135 ? -5.803 2.477 -5.786 1.00 84.06 135 LEU A N 1
ATOM 1048 C CA . LEU A 1 135 ? -6.114 3.898 -5.838 1.00 84.06 135 LEU A CA 1
ATOM 1049 C C . LEU A 1 135 ? -5.079 4.621 -6.694 1.00 84.06 135 LEU A C 1
ATOM 1051 O O . LEU A 1 135 ? -3.875 4.384 -6.611 1.00 84.06 135 LEU A O 1
ATOM 1055 N N . THR A 1 136 ? -5.553 5.555 -7.510 1.00 78.62 136 THR A N 1
ATOM 1056 C CA . THR A 1 136 ? -4.673 6.542 -8.139 1.00 78.62 136 THR A CA 1
ATOM 1057 C C . THR A 1 136 ? -4.286 7.623 -7.131 1.00 78.62 136 THR A C 1
ATOM 1059 O O . THR A 1 136 ? -5.038 7.918 -6.202 1.00 78.62 136 THR A O 1
ATOM 1062 N N . LEU A 1 137 ? -3.155 8.295 -7.361 1.00 71.94 137 LEU A N 1
ATOM 1063 C CA . LEU A 1 137 ? -2.741 9.461 -6.566 1.00 71.94 137 LEU A CA 1
ATOM 1064 C C . LEU A 1 137 ? -3.829 10.540 -6.497 1.00 71.94 137 LEU A C 1
ATOM 1066 O O . LEU A 1 137 ? -4.073 11.135 -5.453 1.00 71.94 137 LEU A O 1
ATOM 1070 N N . GLN A 1 138 ? -4.530 10.761 -7.611 1.00 70.56 138 GLN A N 1
ATOM 1071 C CA . GLN A 1 138 ? -5.629 11.718 -7.663 1.00 70.56 138 GLN A CA 1
ATOM 1072 C C . GLN A 1 138 ? -6.812 11.280 -6.790 1.00 70.56 138 GLN A C 1
ATOM 1074 O O . GLN A 1 138 ? -7.402 12.115 -6.109 1.00 70.56 138 GLN A O 1
ATOM 1079 N N . GLN A 1 139 ? -7.157 9.989 -6.791 1.00 72.56 139 GLN A N 1
ATOM 1080 C CA . GLN A 1 139 ? -8.197 9.458 -5.906 1.00 72.56 139 GLN A CA 1
ATOM 1081 C C . GLN A 1 139 ? -7.778 9.544 -4.446 1.00 72.56 139 GLN A C 1
ATOM 1083 O O . GLN A 1 139 ? -8.596 9.916 -3.625 1.00 72.56 139 GLN A O 1
ATOM 1088 N N . PHE A 1 140 ? -6.512 9.306 -4.114 1.00 73.69 140 PHE A N 1
ATOM 1089 C CA . PHE A 1 140 ? -6.025 9.509 -2.752 1.00 73.69 140 PHE A CA 1
ATOM 1090 C C . PHE A 1 140 ? -6.202 10.966 -2.296 1.00 73.69 140 PHE A C 1
ATOM 1092 O O . PHE A 1 140 ? -6.798 11.227 -1.256 1.00 73.69 140 PHE A O 1
ATOM 1099 N N . HIS A 1 141 ? -5.806 11.939 -3.118 1.00 67.81 141 HIS A N 1
ATOM 1100 C CA . HIS A 1 141 ? -5.986 13.355 -2.782 1.00 67.81 141 HIS A CA 1
ATOM 1101 C C . HIS A 1 141 ? -7.453 13.781 -2.631 1.00 67.81 141 HIS A C 1
ATOM 1103 O O . HIS A 1 141 ? -7.759 14.617 -1.790 1.00 67.81 141 HIS A O 1
ATOM 1109 N N . VAL A 1 142 ? -8.358 13.247 -3.453 1.00 65.06 142 VAL A N 1
ATOM 1110 C CA . VAL A 1 142 ? -9.770 13.671 -3.466 1.00 65.06 142 VAL A CA 1
ATOM 1111 C C . VAL A 1 142 ? -10.637 12.854 -2.516 1.00 65.06 142 VAL A C 1
ATOM 1113 O O . VAL A 1 142 ? -11.623 13.359 -1.998 1.00 65.06 142 VAL A O 1
ATOM 1116 N N . GLU A 1 143 ? -10.337 11.577 -2.338 1.00 62.66 143 GLU A N 1
ATOM 1117 C CA . GLU A 1 143 ? -11.199 10.649 -1.610 1.00 62.66 143 GLU A CA 1
ATOM 1118 C C . GLU A 1 143 ? -10.669 10.375 -0.209 1.00 62.66 143 GLU A C 1
ATOM 1120 O O . GLU A 1 143 ? -11.498 10.055 0.634 1.00 62.66 143 GLU A O 1
ATOM 1125 N N . VAL A 1 144 ? -9.356 10.546 0.027 1.00 58.84 144 VAL A N 1
ATOM 1126 C CA . VAL A 1 144 ? -8.679 10.221 1.292 1.00 58.84 144 VAL A CA 1
ATOM 1127 C C . VAL A 1 144 ? -8.283 11.463 2.092 1.00 58.84 144 VAL A C 1
ATOM 1129 O O . VAL A 1 144 ? -8.590 11.526 3.276 1.00 58.84 144 VAL A O 1
ATOM 1132 N N . LEU A 1 145 ? -7.691 12.486 1.466 1.00 56.88 145 LEU A N 1
ATOM 1133 C CA . LEU A 1 145 ? -7.147 13.668 2.164 1.00 56.88 145 LEU A CA 1
ATOM 1134 C C . LEU A 1 145 ? -8.171 14.761 2.585 1.00 56.88 145 LEU A C 1
ATOM 1136 O O . LEU A 1 145 ? -7.743 15.865 2.923 1.00 56.88 145 LEU A O 1
ATOM 1140 N N . ILE A 1 146 ? -9.491 14.512 2.542 1.00 56.75 146 ILE A N 1
ATOM 1141 C CA . ILE A 1 146 ? -10.536 15.508 2.908 1.00 56.75 146 ILE A CA 1
ATOM 1142 C C . ILE A 1 146 ? -10.912 15.441 4.389 1.00 56.75 146 ILE A C 1
ATOM 1144 O O . ILE A 1 146 ? -11.235 14.328 4.863 1.00 56.75 146 ILE A O 1
#

Radius of gyration: 18.02 Å; chains: 1; bounding box: 65×30×50 Å

Foldseek 3Di:
DDDDPPPPPPPPPPPPQLAEQLQEAEEEAAPDPQSVVVVVLVVVLCVVHPHHYHYNNPPDDDPCVVVVLVCVLVVDPHQAYEYEEALPPPCRLVVLLVSVVSRHQYEYEHSPPPDDDPSSVVSVVVSVVSRYHYDYPVCCVVRYSD

pLDDT: mean 70.66, std 15.89, range [31.12, 92.56]

Secondary structure (DSSP, 8-state):
--------------------GGGEEEEE---SHHHHHHHHHHHHHHTTS---EEE--SS---TTHHHHHHHHHHH----EEEEEE-TTSHHHHHHHHHHHHTT-EEEEEES-TTS--HHHHHHHHHHHHHT-EE--HHHIIIII--